Protein AF-0000000077563825 (afdb_homodimer)

Foldseek 3Di:
DCVVVVVVVVVVVVVVVVVVVVVVVVVVVVVVVVVVVVVVVVVVVVVVVVVVVVVVVVD/DCVVVVVVVVVVVVVVVVVVVVVVVVVVVVVVVVVVVVVVVVVVVVVVVVVVVVVVVVD

Organism: Vanilla planifolia (NCBI:txid51239)

Structure (mmCIF, N/CA/C/O backbone):
data_AF-0000000077563825-model_v1
#
loop_
_entity.id
_entity.type
_entity.pdbx_description
1 polymer 'Uncharacterized protein'
#
loop_
_atom_site.group_PDB
_atom_site.id
_atom_site.type_symbol
_atom_site.label_atom_id
_atom_site.label_alt_id
_atom_site.label_comp_id
_atom_site.label_asym_id
_atom_site.label_entity_id
_atom_site.label_seq_id
_atom_site.pdbx_PDB_ins_code
_atom_site.Cartn_x
_atom_site.Cartn_y
_atom_site.Cartn_z
_atom_site.occupancy
_atom_site.B_iso_or_equiv
_atom_site.auth_seq_id
_atom_site.auth_comp_id
_atom_site.auth_asym_id
_atom_site.auth_atom_id
_atom_site.pdbx_PDB_model_num
ATOM 1 N N . MET A 1 1 ? -2.932 -43.188 -13.969 1 39.53 1 MET A N 1
ATOM 2 C CA . MET A 1 1 ? -4.066 -42.281 -13.859 1 39.53 1 MET A CA 1
ATOM 3 C C . MET A 1 1 ? -3.613 -40.844 -13.953 1 39.53 1 MET A C 1
ATOM 5 O O . MET A 1 1 ? -3.096 -40.281 -12.984 1 39.53 1 MET A O 1
ATOM 9 N N . PRO A 1 2 ? -2.938 -40.312 -15.18 1 52.53 2 PRO A N 1
ATOM 10 C CA . PRO A 1 2 ? -2.287 -39.188 -15.844 1 52.53 2 PRO A CA 1
ATOM 11 C C . PRO A 1 2 ? -3.029 -37.875 -15.633 1 52.53 2 PRO 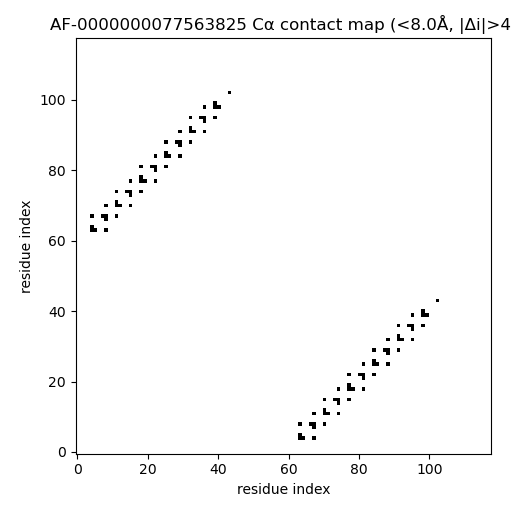A C 1
ATOM 13 O O . PRO A 1 2 ? -2.463 -36.781 -15.859 1 52.53 2 PRO A O 1
ATOM 16 N N . TYR A 1 3 ? -4.48 -38.031 -15.312 1 58.06 3 TYR A N 1
ATOM 17 C CA . TYR A 1 3 ? -5.465 -37 -15.039 1 58.06 3 TYR A CA 1
ATOM 18 C C . TYR A 1 3 ? -5.07 -36.156 -13.812 1 58.06 3 TYR A C 1
ATOM 20 O O . TYR A 1 3 ? -5.172 -34.938 -13.828 1 58.06 3 TYR A O 1
ATOM 28 N N . ASP A 1 4 ? -4.258 -37 -13.023 1 73.94 4 ASP A N 1
ATOM 29 C CA . ASP A 1 4 ? -3.943 -36.375 -11.742 1 73.94 4 ASP A CA 1
ATOM 30 C C . ASP A 1 4 ? -2.936 -35.25 -11.922 1 73.94 4 ASP A C 1
ATOM 32 O O . ASP A 1 4 ? -3.107 -34.156 -11.359 1 73.94 4 ASP A O 1
ATOM 36 N N . LYS A 1 5 ? -2.064 -35.406 -12.977 1 78.75 5 LYS A N 1
ATOM 37 C CA . LYS A 1 5 ? -1.032 -34.375 -13.164 1 78.75 5 LYS A CA 1
ATOM 38 C C . LYS A 1 5 ? -1.57 -33.188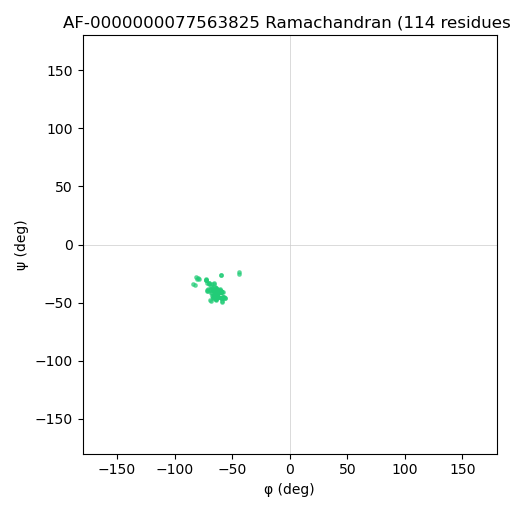 -13.938 1 78.75 5 LYS A C 1
ATOM 40 O O . LYS A 1 5 ? -1.193 -32.062 -13.672 1 78.75 5 LYS A O 1
ATOM 45 N N . GLU A 1 6 ? -2.432 -33.625 -14.797 1 82.5 6 GLU A N 1
ATOM 46 C CA . GLU A 1 6 ? -3.039 -32.531 -15.578 1 82.5 6 GLU A CA 1
ATOM 47 C C . GLU A 1 6 ? -3.922 -31.656 -14.703 1 82.5 6 GLU A C 1
ATOM 49 O O . GLU A 1 6 ? -3.939 -30.438 -14.875 1 82.5 6 GLU A O 1
ATOM 54 N N . GLU A 1 7 ? -4.695 -32.188 -13.898 1 86.69 7 GLU A N 1
ATOM 55 C CA . GLU A 1 7 ? -5.543 -31.453 -12.969 1 86.69 7 GLU A CA 1
ATOM 56 C C . GLU A 1 7 ? -4.707 -30.594 -12.031 1 86.69 7 GLU A C 1
ATOM 58 O O . GLU A 1 7 ? -5.066 -29.453 -11.742 1 86.69 7 GLU A O 1
ATOM 63 N N . LEU A 1 8 ? -3.607 -31.094 -11.547 1 85.75 8 LEU A N 1
ATOM 64 C CA . LEU A 1 8 ? -2.701 -30.359 -10.68 1 85.75 8 LEU A CA 1
ATOM 65 C C . LEU A 1 8 ? -2.09 -29.172 -11.414 1 85.75 8 LEU A C 1
ATOM 67 O O . LEU A 1 8 ? -1.983 -28.078 -10.859 1 85.75 8 LEU A O 1
ATOM 71 N N . LEU A 1 9 ? -1.632 -29.422 -12.594 1 90.12 9 LEU A N 1
ATOM 72 C CA . LEU A 1 9 ? -1.061 -28.359 -13.414 1 90.12 9 LEU A CA 1
ATOM 73 C C . LEU A 1 9 ? -2.08 -27.25 -13.656 1 90.12 9 LEU A C 1
ATOM 75 O O . LEU A 1 9 ? -1.766 -26.078 -13.5 1 90.12 9 LEU A O 1
ATOM 79 N N . ASN A 1 10 ? -3.23 -27.641 -14.055 1 90 10 ASN A N 1
ATOM 80 C CA . ASN A 1 10 ? -4.281 -26.656 -14.289 1 90 10 ASN A CA 1
ATOM 81 C C . ASN A 1 10 ? -4.582 -25.844 -13.039 1 90 10 ASN A C 1
ATOM 83 O O . ASN A 1 10 ? -4.805 -24.641 -13.109 1 90 10 ASN A O 1
ATOM 87 N N . ALA A 1 11 ? -4.711 -26.484 -11.961 1 92.56 11 ALA A N 1
ATOM 88 C CA . ALA A 1 11 ? -4.949 -25.797 -10.695 1 92.56 11 ALA A CA 1
ATOM 89 C C . ALA A 1 11 ? -3.828 -24.812 -10.383 1 92.56 11 ALA A C 1
ATOM 91 O O . ALA A 1 11 ? -4.086 -23.688 -9.938 1 92.56 11 ALA A O 1
ATOM 92 N N . ALA A 1 12 ? -2.609 -25.141 -10.617 1 92.62 12 ALA A N 1
ATOM 93 C CA . ALA A 1 12 ? -1.456 -24.281 -10.375 1 92.62 12 ALA A CA 1
ATOM 94 C C . ALA A 1 12 ? -1.479 -23.062 -11.289 1 92.62 12 ALA A C 1
ATOM 96 O O . ALA A 1 12 ? -1.22 -21.938 -10.852 1 92.62 12 ALA A O 1
ATOM 97 N N . VAL A 1 13 ? -1.773 -23.359 -12.5 1 93.31 13 VAL A N 1
ATOM 98 C CA . VAL A 1 13 ? -1.831 -22.281 -13.477 1 93.31 13 VAL A CA 1
ATOM 99 C C . VAL A 1 13 ? -2.955 -21.312 -13.109 1 93.31 13 VAL A C 1
ATOM 101 O O . VAL A 1 13 ? -2.789 -20.094 -13.203 1 93.31 13 VAL A O 1
ATOM 104 N N . CYS A 1 14 ? -4.035 -21.828 -12.672 1 96.31 14 CYS A N 1
ATOM 105 C CA . CYS A 1 14 ? -5.145 -20.984 -12.234 1 96.31 14 CYS A CA 1
ATOM 106 C C . CYS A 1 14 ? -4.754 -20.156 -11.016 1 96.31 14 CYS A C 1
ATOM 108 O O . CYS A 1 14 ? -5.102 -18.984 -10.93 1 96.31 14 CYS A O 1
ATOM 110 N N . ARG A 1 15 ? -4.051 -20.688 -10.078 1 97.81 15 ARG A N 1
ATOM 111 C CA . ARG A 1 15 ? -3.59 -19.969 -8.891 1 97.81 15 ARG A CA 1
ATOM 112 C C . ARG A 1 15 ? -2.621 -18.859 -9.258 1 97.81 15 ARG A C 1
ATOM 114 O O . ARG A 1 15 ? -2.678 -17.766 -8.688 1 97.81 15 ARG A O 1
ATOM 121 N N . VAL A 1 16 ? -1.757 -19.156 -10.172 1 98.06 16 VAL A N 1
ATOM 122 C CA . VAL A 1 16 ? -0.82 -18.141 -10.641 1 98.06 16 VAL A CA 1
ATOM 123 C C . VAL A 1 16 ? -1.589 -16.938 -11.18 1 98.06 16 VAL A C 1
ATOM 125 O O . VAL A 1 16 ? -1.307 -15.805 -10.812 1 98.06 16 VAL A O 1
ATOM 128 N N . ASP A 1 17 ? -2.562 -17.234 -11.945 1 97.94 17 ASP A N 1
ATOM 129 C CA . ASP A 1 17 ? -3.357 -16.156 -12.531 1 97.94 17 ASP A CA 1
ATOM 130 C C . ASP A 1 17 ? -4.051 -15.336 -11.453 1 97.94 17 ASP A C 1
ATOM 132 O O . ASP A 1 17 ? -4.055 -14.102 -11.516 1 97.94 17 ASP A O 1
ATOM 136 N N . ALA A 1 18 ? -4.629 -15.945 -10.5 1 98.19 18 ALA A N 1
ATOM 137 C CA . ALA A 1 18 ? -5.352 -15.266 -9.43 1 98.19 18 ALA A CA 1
ATOM 138 C C . ALA A 1 18 ? -4.41 -14.422 -8.578 1 98.19 18 ALA A C 1
ATOM 140 O O . ALA A 1 18 ? -4.73 -13.281 -8.227 1 98.19 18 ALA A O 1
ATOM 141 N N . LEU A 1 19 ? -3.254 -14.938 -8.336 1 98.81 19 LEU A N 1
ATOM 142 C CA . LEU A 1 19 ? -2.271 -14.242 -7.516 1 98.81 19 LEU A CA 1
ATOM 143 C C . LEU A 1 19 ? -1.694 -13.039 -8.258 1 98.81 19 LEU A C 1
ATOM 145 O O . LEU A 1 19 ? -1.463 -11.984 -7.656 1 98.81 19 LEU A O 1
ATOM 149 N N . GLU A 1 20 ? -1.481 -13.203 -9.484 1 98.75 20 GLU A N 1
ATOM 150 C CA . GLU A 1 20 ? -1.005 -12.078 -10.281 1 98.75 20 GLU A CA 1
ATOM 151 C C . GLU A 1 20 ? -2.029 -10.945 -10.305 1 98.75 20 GLU A C 1
ATOM 153 O O . GLU A 1 20 ? -1.67 -9.773 -10.164 1 98.75 20 GLU A O 1
ATOM 158 N N . ALA A 1 21 ? -3.229 -11.32 -10.453 1 98.62 21 ALA A N 1
ATOM 159 C CA . ALA A 1 21 ? -4.293 -10.32 -10.453 1 98.62 21 ALA A CA 1
ATOM 160 C C . ALA A 1 21 ? -4.383 -9.609 -9.102 1 98.62 21 ALA A C 1
ATOM 162 O O . ALA A 1 21 ? -4.512 -8.391 -9.047 1 98.62 21 ALA A O 1
ATOM 163 N N . GLU A 1 22 ? -4.309 -10.312 -8.062 1 98.81 22 GLU A N 1
ATOM 164 C CA . GLU A 1 22 ? -4.352 -9.742 -6.723 1 98.81 22 GLU A CA 1
ATOM 165 C C . GLU A 1 22 ? -3.137 -8.852 -6.461 1 98.81 22 GLU A C 1
ATOM 167 O O . GLU A 1 22 ? -3.256 -7.789 -5.859 1 98.81 22 GLU A O 1
ATOM 172 N N . LEU A 1 23 ? -2.008 -9.258 -6.918 1 98.88 23 LEU A N 1
ATOM 173 C CA . LEU A 1 23 ? -0.785 -8.477 -6.742 1 98.88 23 LEU A CA 1
ATOM 174 C C . LEU A 1 23 ? -0.872 -7.152 -7.484 1 98.88 23 LEU A C 1
ATOM 176 O O . LEU A 1 23 ? -0.471 -6.113 -6.957 1 98.88 23 LEU A O 1
ATOM 180 N N . ILE A 1 24 ? -1.355 -7.219 -8.641 1 98.81 24 ILE A N 1
ATOM 181 C CA . ILE A 1 24 ? -1.537 -5.996 -9.414 1 98.81 24 ILE A CA 1
ATOM 182 C C . ILE A 1 24 ? -2.451 -5.035 -8.656 1 98.81 24 ILE A C 1
ATOM 184 O O . ILE A 1 24 ? -2.143 -3.85 -8.531 1 98.81 24 ILE A O 1
ATOM 188 N N . SER A 1 25 ? -3.531 -5.523 -8.133 1 98.81 25 SER A N 1
ATOM 189 C CA . SER A 1 25 ? -4.48 -4.707 -7.387 1 98.81 25 SER A CA 1
ATOM 190 C C . SER A 1 25 ? -3.842 -4.133 -6.125 1 98.81 25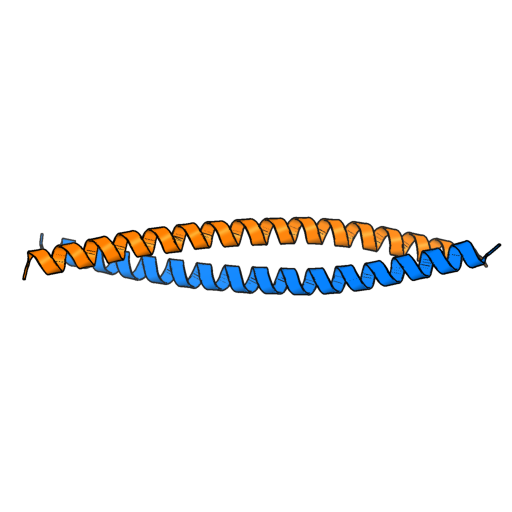 SER A C 1
ATOM 192 O O . SER A 1 25 ? -4.047 -2.963 -5.797 1 98.81 25 SER A O 1
ATOM 194 N N . THR A 1 26 ? -3.137 -4.91 -5.465 1 98.88 26 THR A N 1
ATOM 195 C CA . THR A 1 26 ? -2.494 -4.484 -4.223 1 98.88 26 THR A CA 1
ATOM 196 C C . THR A 1 26 ? -1.424 -3.436 -4.5 1 98.88 26 THR A C 1
ATOM 198 O O . THR A 1 26 ? -1.278 -2.475 -3.742 1 98.88 26 THR A O 1
ATOM 201 N N . LYS A 1 27 ? -0.687 -3.646 -5.609 1 98.88 27 LYS A N 1
ATOM 202 C CA . LYS A 1 27 ? 0.323 -2.662 -5.988 1 98.88 27 LYS A CA 1
ATOM 203 C C . LYS A 1 27 ? -0.321 -1.326 -6.348 1 98.88 27 LYS A C 1
ATOM 205 O O . LYS A 1 27 ? 0.219 -0.265 -6.027 1 98.88 27 LYS A O 1
ATOM 210 N N . LYS A 1 28 ? -1.427 -1.43 -6.957 1 98.81 28 LYS A N 1
ATOM 211 C CA . LYS A 1 28 ? -2.166 -0.211 -7.273 1 98.81 28 LYS A CA 1
ATOM 212 C C . LYS A 1 28 ? -2.619 0.501 -6 1 98.81 28 LYS A C 1
ATOM 214 O O . LYS A 1 28 ? -2.471 1.72 -5.879 1 98.81 28 LYS A O 1
ATOM 219 N N . ALA A 1 29 ? -3.174 -0.18 -5.078 1 98.81 29 ALA A N 1
ATOM 220 C CA . ALA A 1 29 ? -3.611 0.383 -3.805 1 98.81 29 ALA A CA 1
ATOM 221 C C . ALA A 1 29 ? -2.439 0.998 -3.045 1 98.81 29 ALA A C 1
ATOM 223 O O . ALA A 1 29 ? -2.57 2.074 -2.457 1 98.81 29 ALA A O 1
ATOM 224 N N . LEU A 1 30 ? -1.312 0.329 -3.074 1 98.81 30 LEU A N 1
ATOM 225 C CA . LEU A 1 30 ? -0.12 0.853 -2.418 1 98.81 30 LEU A CA 1
ATOM 226 C C . LEU A 1 30 ? 0.336 2.152 -3.072 1 98.81 30 LEU A C 1
ATOM 228 O O . LEU A 1 30 ? 0.667 3.119 -2.381 1 98.81 30 LEU A O 1
ATOM 232 N N . TYR A 1 31 ? 0.374 2.168 -4.395 1 98.81 31 TYR A N 1
ATOM 233 C CA . TYR A 1 31 ? 0.755 3.369 -5.133 1 98.81 31 TYR A CA 1
ATOM 234 C C . TYR A 1 31 ? -0.136 4.547 -4.754 1 98.81 31 TYR A C 1
ATOM 236 O O . TYR A 1 31 ? 0.358 5.633 -4.445 1 98.81 31 TYR A O 1
ATOM 244 N N . GLU A 1 32 ? -1.396 4.352 -4.695 1 98.69 32 GLU A N 1
ATOM 245 C CA . GLU A 1 32 ? -2.354 5.395 -4.34 1 98.69 32 GLU A CA 1
ATOM 246 C C . GLU A 1 32 ? -2.146 5.867 -2.902 1 98.69 32 GLU A C 1
ATOM 248 O O . GLU A 1 32 ? -2.246 7.062 -2.617 1 98.69 32 GLU A O 1
ATOM 253 N N . SER A 1 33 ? -1.951 4.953 -2.062 1 98.81 33 SER A N 1
ATOM 254 C CA . SER A 1 33 ? -1.707 5.297 -0.664 1 98.81 33 SER A CA 1
ATOM 255 C C . SER A 1 33 ? -0.451 6.148 -0.514 1 98.81 33 SER A C 1
ATOM 257 O O . SER A 1 33 ? -0.443 7.125 0.238 1 98.81 33 SER A O 1
ATOM 259 N N . LEU A 1 34 ? 0.518 5.809 -1.264 1 98.69 34 LEU A N 1
ATOM 260 C CA . LEU A 1 34 ? 1.775 6.543 -1.194 1 98.69 34 LEU A CA 1
ATOM 261 C C . LEU A 1 34 ? 1.62 7.945 -1.782 1 98.69 34 LEU A C 1
ATOM 263 O O . LEU A 1 34 ? 2.201 8.906 -1.271 1 98.69 34 LEU A O 1
ATOM 267 N N . MET A 1 35 ? 0.86 8.188 -2.719 1 98.62 35 MET A N 1
ATOM 268 C CA . MET A 1 35 ? 0.569 9.5 -3.291 1 98.62 35 MET A CA 1
ATOM 269 C C . MET A 1 35 ? -0.174 10.375 -2.291 1 98.62 35 MET A C 1
ATOM 271 O O . MET A 1 35 ? 0.152 11.555 -2.127 1 98.62 35 MET A O 1
ATOM 275 N N . ARG A 1 36 ? -1.106 9.812 -1.699 1 98.31 36 ARG A N 1
ATOM 276 C CA . ARG A 1 36 ? -1.867 10.539 -0.685 1 98.31 36 ARG A CA 1
ATOM 277 C C . ARG A 1 36 ? -0.966 10.984 0.462 1 98.31 36 ARG A C 1
ATOM 279 O O . ARG A 1 36 ? -1.11 12.094 0.976 1 98.31 36 ARG A O 1
ATOM 286 N N . GLN A 1 37 ? -0.09 10.109 0.831 1 98.44 37 GLN A N 1
ATOM 287 C CA . GLN A 1 37 ? 0.865 10.453 1.879 1 98.44 37 GLN A CA 1
ATOM 288 C C . GLN A 1 37 ? 1.719 11.656 1.474 1 98.44 37 GLN A C 1
ATOM 290 O O . GLN A 1 37 ? 1.966 12.547 2.285 1 98.44 37 GLN A O 1
ATOM 295 N N . GLU A 1 38 ? 2.156 11.578 0.308 1 98.44 38 GLU A N 1
ATOM 296 C CA . GLU A 1 38 ? 2.965 12.688 -0.192 1 98.44 38 GLU A CA 1
ATOM 297 C C . GLU A 1 38 ? 2.182 13.992 -0.167 1 98.44 38 GLU A C 1
ATOM 299 O O . GLU A 1 38 ? 2.725 15.047 0.186 1 98.44 38 GLU A O 1
ATOM 304 N N . GLU A 1 39 ? 0.961 13.922 -0.517 1 98.12 39 GLU A N 1
ATOM 305 C CA . GLU A 1 39 ? 0.099 15.102 -0.494 1 98.12 39 GLU A CA 1
ATOM 306 C C . GLU A 1 39 ? -0.084 15.625 0.927 1 98.12 39 GLU A C 1
ATOM 308 O O . GLU A 1 39 ? -0.035 16.828 1.16 1 98.12 39 GLU A O 1
ATOM 313 N N . LEU A 1 40 ? -0.23 14.797 1.839 1 98.38 40 LEU A N 1
ATOM 314 C CA . LEU A 1 40 ? -0.43 15.164 3.236 1 98.38 40 LEU A CA 1
ATOM 315 C C . LEU A 1 40 ? 0.831 15.797 3.816 1 98.38 40 LEU A C 1
ATOM 317 O O . LEU A 1 40 ? 0.755 16.797 4.531 1 98.38 40 LEU A O 1
ATOM 321 N N . LEU A 1 41 ? 1.886 15.211 3.467 1 98.19 41 LEU A N 1
ATOM 322 C CA . LEU A 1 41 ? 3.152 15.734 3.967 1 98.19 41 LEU A CA 1
ATOM 323 C C . LEU A 1 41 ? 3.439 17.109 3.383 1 98.19 41 LEU A C 1
ATOM 325 O O . LEU A 1 41 ? 3.953 18 4.078 1 98.19 41 LEU A O 1
ATOM 329 N N . ALA A 1 42 ? 3.088 17.281 2.107 1 97.56 42 ALA A N 1
ATOM 330 C CA . ALA A 1 42 ? 3.254 18.578 1.471 1 97.56 42 ALA A CA 1
ATOM 331 C C . ALA A 1 42 ? 2.369 19.625 2.135 1 97.56 42 ALA A C 1
ATOM 333 O O . ALA A 1 42 ? 2.797 20.766 2.342 1 97.56 42 ALA A O 1
ATOM 334 N N . TYR A 1 43 ? 1.171 19.266 2.432 1 96.12 43 TYR A N 1
ATOM 335 C CA . TYR A 1 43 ? 0.243 20.141 3.141 1 96.12 43 TYR A CA 1
ATOM 336 C C . TYR A 1 43 ? 0.812 20.562 4.488 1 96.12 43 TYR A C 1
ATOM 338 O O . TYR A 1 43 ? 0.771 21.75 4.848 1 96.12 43 TYR A O 1
ATOM 346 N N . ILE A 1 44 ? 1.367 19.688 5.246 1 95.88 44 ILE A N 1
ATOM 347 C CA . ILE A 1 44 ? 1.938 19.922 6.566 1 95.88 44 ILE A CA 1
ATOM 348 C C . ILE A 1 44 ? 3.152 20.844 6.445 1 95.88 44 ILE A C 1
ATOM 350 O O . ILE A 1 44 ? 3.311 21.781 7.227 1 95.88 44 ILE A O 1
ATOM 354 N N . ASP A 1 45 ? 3.947 20.625 5.488 1 95.88 45 ASP A N 1
ATOM 355 C CA . ASP A 1 45 ? 5.133 21.453 5.262 1 95.88 45 ASP A CA 1
ATOM 356 C C . ASP A 1 45 ? 4.746 22.906 4.984 1 95.88 45 ASP A C 1
ATOM 358 O O . ASP A 1 45 ? 5.391 23.828 5.488 1 95.88 45 ASP A O 1
ATOM 362 N N . ARG A 1 46 ? 3.809 23.094 4.176 1 92.62 46 ARG A N 1
ATOM 363 C CA . ARG A 1 46 ? 3.338 24.438 3.854 1 92.62 46 ARG A CA 1
ATOM 364 C C . ARG A 1 46 ? 2.828 25.156 5.102 1 92.62 46 ARG A C 1
ATOM 366 O O . ARG A 1 46 ? 3.096 26.344 5.293 1 92.62 46 ARG A O 1
ATOM 373 N N . TYR A 1 47 ? 2.195 24.375 5.867 1 86.38 47 TYR A N 1
ATOM 374 C CA . TYR A 1 47 ? 1.656 24.938 7.098 1 86.38 47 TYR A CA 1
ATOM 375 C C . TYR A 1 47 ? 2.775 25.328 8.055 1 86.38 47 TYR A C 1
ATOM 377 O O . TYR A 1 47 ? 2.77 26.422 8.617 1 86.38 47 TYR A O 1
ATOM 385 N N . GLU A 1 48 ? 3.65 24.484 8.25 1 88.62 48 GLU A N 1
ATOM 386 C CA . GLU A 1 48 ? 4.754 24.734 9.164 1 88.62 48 GLU A CA 1
ATOM 387 C C . GLU A 1 48 ? 5.621 25.891 8.68 1 88.62 48 GLU A C 1
ATOM 389 O O . GLU A 1 48 ? 6.094 26.703 9.477 1 88.62 48 GLU A O 1
ATOM 394 N N . ASP A 1 49 ? 5.801 25.953 7.375 1 89.94 49 ASP A N 1
ATOM 395 C CA . ASP A 1 49 ? 6.547 27.062 6.789 1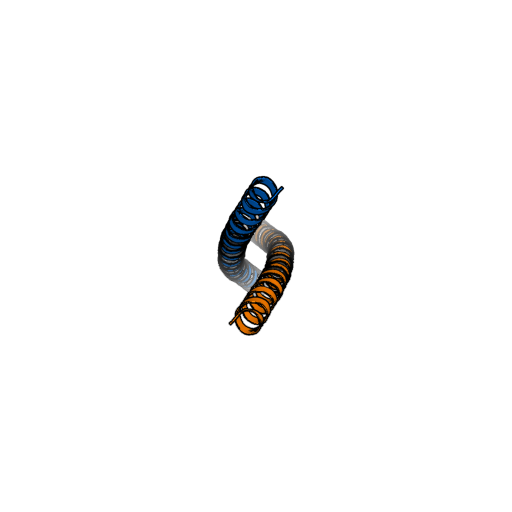 89.94 49 ASP A CA 1
ATOM 396 C C . ASP A 1 49 ? 5.836 28.391 7.031 1 89.94 49 ASP A C 1
ATOM 398 O O . ASP A 1 49 ? 6.473 29.391 7.352 1 89.94 49 ASP A O 1
ATOM 402 N N . ALA A 1 50 ? 4.629 28.406 6.914 1 84.94 50 ALA A N 1
ATOM 403 C CA . ALA A 1 50 ? 3.824 29.594 7.133 1 84.94 50 ALA A CA 1
ATOM 404 C C . ALA A 1 50 ? 3.871 30.031 8.594 1 84.94 50 ALA A C 1
ATOM 406 O O . ALA A 1 50 ? 4.02 31.219 8.891 1 84.94 50 ALA A O 1
ATOM 407 N N . MET A 1 51 ? 3.85 29.078 9.461 1 83.81 51 MET A N 1
ATOM 408 C CA . MET A 1 51 ? 3.908 29.375 10.883 1 83.81 51 MET A CA 1
ATOM 409 C C . MET A 1 51 ? 5.277 29.922 11.273 1 83.81 51 MET A C 1
ATOM 411 O O . MET A 1 51 ? 5.379 30.844 12.07 1 83.81 51 MET A O 1
ATOM 415 N N . SER A 1 52 ? 6.273 29.359 10.68 1 87.31 52 SER A N 1
ATOM 416 C CA . SER A 1 52 ? 7.637 29.797 10.961 1 87.31 52 SER A CA 1
ATOM 417 C C . SER A 1 52 ? 7.879 31.203 10.453 1 87.31 52 SER A C 1
ATOM 419 O O . SER A 1 52 ? 8.531 32 11.125 1 87.31 52 SER A O 1
ATOM 421 N N . ARG A 1 53 ? 7.332 31.703 9.367 1 85.38 53 ARG A N 1
ATOM 422 C CA . ARG A 1 53 ? 7.457 33.031 8.789 1 85.38 53 ARG A CA 1
ATOM 423 C C . ARG A 1 53 ? 6.715 34.062 9.625 1 85.38 53 ARG A C 1
ATOM 425 O O . ARG A 1 53 ? 7.215 35.188 9.852 1 85.38 53 ARG A O 1
ATOM 432 N N . ARG A 1 54 ? 5.68 33.812 10.25 1 80.69 54 ARG A N 1
ATOM 433 C CA . ARG A 1 54 ? 4.898 34.719 11.102 1 80.69 54 ARG A CA 1
ATOM 434 C C . ARG A 1 54 ? 5.629 35 12.406 1 80.69 54 ARG A C 1
ATOM 436 O O . ARG A 1 54 ? 5.648 36.125 12.875 1 80.69 54 ARG A O 1
ATOM 443 N N . LYS A 1 55 ? 6.219 34 12.938 1 79.75 55 LYS A N 1
ATOM 444 C CA . LYS A 1 55 ? 6.965 34.188 14.18 1 79.75 55 LYS A CA 1
ATOM 445 C C . LYS A 1 55 ? 8.172 35.094 13.977 1 79.75 55 LYS A C 1
ATOM 447 O O . LYS A 1 55 ? 8.5 35.906 14.844 1 79.75 55 LYS A O 1
ATOM 452 N N . ARG A 1 56 ? 8.719 35.062 12.953 1 84.56 56 ARG A N 1
ATOM 453 C CA . ARG A 1 56 ? 9.906 35.844 12.641 1 84.56 56 ARG A CA 1
ATOM 454 C C . ARG A 1 56 ? 9.539 37.312 12.453 1 84.56 56 ARG A C 1
ATOM 456 O O . ARG A 1 56 ? 10.312 38.219 12.82 1 84.56 56 ARG A O 1
ATOM 463 N N . LEU A 1 57 ? 8.359 37.531 11.984 1 77.81 57 LEU A N 1
ATOM 464 C CA . LEU A 1 57 ? 7.902 38.906 11.766 1 77.81 57 LEU A CA 1
ATOM 465 C C . LEU A 1 57 ? 7.461 39.531 13.078 1 77.81 57 LEU A C 1
ATOM 467 O O . LEU A 1 57 ? 7.531 40.75 13.227 1 77.81 57 LEU A O 1
ATOM 471 N N . CYS A 1 58 ? 7.016 38.781 13.922 1 79 58 CYS A N 1
ATOM 472 C CA . CYS A 1 58 ? 6.555 39.344 15.195 1 79 58 CYS A CA 1
ATOM 473 C C . CYS A 1 58 ? 7.723 39.594 16.141 1 79 58 CYS A C 1
ATOM 475 O O . CYS A 1 58 ? 7.652 40.469 17 1 79 58 CYS A O 1
ATOM 477 N N . PHE A 1 59 ? 8.734 38.875 16.031 1 62.5 59 PHE A N 1
ATOM 478 C CA . PHE A 1 59 ? 9.898 39.188 16.844 1 62.5 59 PHE A CA 1
ATOM 479 C C . PHE A 1 59 ? 10.82 40.188 16.141 1 62.5 59 PHE A C 1
ATOM 481 O O . PHE A 1 59 ? 11.367 41.094 16.766 1 62.5 59 PHE A O 1
ATOM 488 N N . MET B 1 1 ? 7.023 -38.188 -24.016 1 38.47 1 MET B N 1
ATOM 489 C CA . MET B 1 1 ? 8.07 -37.281 -23.531 1 38.47 1 MET B CA 1
ATOM 490 C C . MET B 1 1 ? 7.559 -36.406 -22.406 1 38.47 1 MET B C 1
ATOM 492 O O . MET B 1 1 ? 6.977 -35.344 -22.656 1 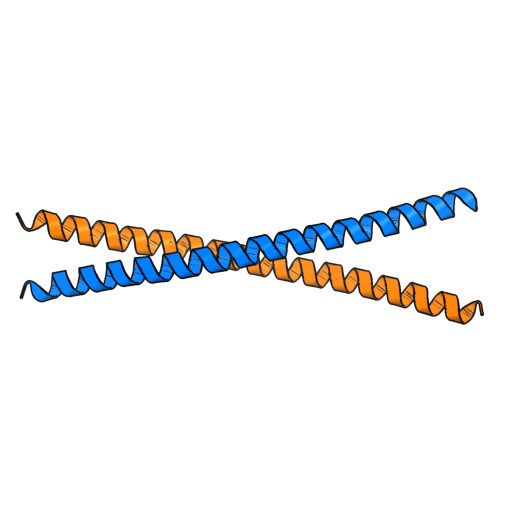38.47 1 MET B O 1
ATOM 496 N N . PRO B 1 2 ? 6.879 -37 -21.172 1 51.84 2 PRO B N 1
ATOM 497 C CA . PRO B 1 2 ? 6.168 -36.875 -19.891 1 51.84 2 PRO B CA 1
ATOM 498 C C . PRO B 1 2 ? 6.789 -35.812 -18.984 1 51.84 2 PRO B C 1
ATOM 500 O O . PRO B 1 2 ? 6.148 -35.344 -18.031 1 51.84 2 PRO B O 1
ATOM 503 N N . TYR B 1 3 ? 8.25 -35.562 -19.266 1 58.62 3 TYR B N 1
ATOM 504 C CA . TYR B 1 3 ? 9.141 -34.594 -18.594 1 58.62 3 TYR B CA 1
ATOM 505 C C . TYR B 1 3 ? 8.625 -33.188 -18.766 1 58.62 3 TYR B C 1
ATOM 507 O O . TYR B 1 3 ? 8.641 -32.406 -17.812 1 58.62 3 TYR B O 1
ATOM 515 N N . ASP B 1 4 ? 7.863 -33.188 -19.969 1 73.88 4 ASP B N 1
ATOM 516 C CA . ASP B 1 4 ? 7.453 -31.828 -20.312 1 73.88 4 ASP B CA 1
ATOM 517 C C . ASP B 1 4 ? 6.359 -31.312 -19.375 1 73.88 4 ASP B C 1
ATOM 519 O O . ASP B 1 4 ? 6.418 -30.188 -18.906 1 73.88 4 ASP B O 1
ATOM 523 N N . LYS B 1 5 ? 5.531 -32.281 -18.875 1 78.69 5 LYS B N 1
ATOM 524 C CA . LYS B 1 5 ? 4.43 -31.844 -18.016 1 78.69 5 LYS B CA 1
ATOM 525 C C . LYS B 1 5 ? 4.902 -31.625 -16.578 1 78.69 5 LYS B C 1
ATOM 527 O O . LYS B 1 5 ? 4.426 -30.734 -15.891 1 78.69 5 LYS B O 1
ATOM 532 N N . GLU B 1 6 ? 5.809 -32.5 -16.328 1 82.69 6 GLU B N 1
ATOM 533 C CA . GLU B 1 6 ? 6.355 -32.344 -14.984 1 82.69 6 GLU B CA 1
ATOM 534 C C . GLU B 1 6 ? 7.133 -31.047 -14.828 1 82.69 6 GLU B C 1
ATOM 536 O O . GLU B 1 6 ? 7.059 -30.406 -13.789 1 82.69 6 GLU B O 1
ATOM 541 N N . GLU B 1 7 ? 7.926 -30.734 -15.734 1 86.81 7 GLU B N 1
ATOM 542 C CA . GLU B 1 7 ? 8.68 -29.484 -15.727 1 86.81 7 GLU B CA 1
ATOM 543 C C . GLU B 1 7 ? 7.742 -28.281 -15.711 1 86.81 7 GLU B C 1
ATOM 545 O O . GLU B 1 7 ? 8 -27.297 -15.008 1 86.81 7 GLU B O 1
ATOM 550 N N . LEU B 1 8 ? 6.668 -28.312 -16.453 1 85.88 8 LEU B N 1
ATOM 551 C CA . LEU B 1 8 ? 5.672 -27.25 -16.484 1 85.88 8 LEU B CA 1
ATOM 552 C C . LEU B 1 8 ? 4.996 -27.109 -15.125 1 85.88 8 LEU B C 1
ATOM 554 O O . LEU B 1 8 ? 4.777 -26 -14.648 1 85.88 8 LEU B O 1
ATOM 558 N N . LEU B 1 9 ? 4.605 -28.219 -14.578 1 90.31 9 LEU B N 1
ATOM 559 C CA . LEU B 1 9 ? 3.98 -28.203 -13.258 1 90.31 9 LEU B CA 1
ATOM 560 C C . LEU B 1 9 ? 4.914 -27.594 -12.219 1 90.31 9 LEU B C 1
ATOM 562 O O . LEU B 1 9 ? 4.5 -26.75 -11.43 1 90.31 9 LEU B O 1
ATOM 566 N N . ASN B 1 10 ? 6.102 -28.047 -12.211 1 90 10 ASN B N 1
ATOM 567 C CA . ASN B 1 10 ? 7.078 -27.516 -11.266 1 90 10 ASN B CA 1
ATOM 568 C C . ASN B 1 10 ? 7.262 -26.016 -11.445 1 90 10 ASN B C 1
ATOM 570 O O . ASN B 1 10 ? 7.387 -25.281 -10.461 1 90 10 ASN B O 1
ATOM 574 N N . ALA B 1 11 ? 7.402 -25.578 -12.609 1 92.62 11 ALA B N 1
ATOM 575 C CA . ALA B 1 11 ? 7.535 -24.156 -12.891 1 92.62 11 ALA B CA 1
ATOM 576 C C . ALA B 1 11 ? 6.324 -23.375 -12.375 1 92.62 11 ALA B C 1
ATOM 578 O O . ALA B 1 11 ? 6.473 -22.297 -11.789 1 92.62 11 ALA B O 1
ATOM 579 N N . ALA B 1 12 ? 5.145 -23.859 -12.523 1 92.69 12 ALA B N 1
ATOM 580 C CA . ALA B 1 12 ? 3.914 -23.219 -12.062 1 92.69 12 ALA B CA 1
ATOM 581 C C . ALA B 1 12 ? 3.871 -23.141 -10.539 1 92.69 12 ALA B C 1
ATOM 583 O O . ALA B 1 12 ? 3.502 -22.109 -9.969 1 92.69 12 ALA B O 1
ATOM 584 N N . VAL B 1 13 ? 4.242 -24.234 -9.977 1 93.38 13 VAL B N 1
ATOM 585 C CA . VAL B 1 13 ? 4.25 -24.281 -8.523 1 93.38 13 VAL B CA 1
ATOM 586 C C . VAL B 1 13 ? 5.277 -23.297 -7.977 1 93.38 13 VAL B C 1
ATOM 588 O O . VAL B 1 13 ? 5.012 -22.594 -6.996 1 93.38 13 VAL B O 1
ATOM 591 N N . CYS B 1 14 ? 6.387 -23.203 -8.602 1 96.38 14 CYS B N 1
ATOM 592 C CA . CYS B 1 14 ? 7.41 -22.25 -8.203 1 96.38 14 CYS B CA 1
ATOM 593 C C . CYS B 1 14 ? 6.906 -20.812 -8.367 1 96.38 14 CYS B C 1
ATOM 595 O O . CYS B 1 14 ? 7.156 -19.969 -7.508 1 96.38 14 CYS B O 1
ATOM 597 N N . ARG B 1 15 ? 6.211 -20.5 -9.398 1 97.75 15 ARG B N 1
ATOM 598 C CA . ARG B 1 15 ? 5.648 -19.172 -9.633 1 97.75 15 ARG B CA 1
ATOM 599 C C . ARG B 1 15 ? 4.609 -18.812 -8.578 1 97.75 15 ARG B C 1
ATOM 601 O O . ARG B 1 15 ? 4.562 -17.688 -8.102 1 97.75 15 ARG B O 1
ATOM 608 N N . VAL B 1 16 ? 3.803 -19.781 -8.273 1 98.06 16 VAL B N 1
ATOM 609 C CA . VAL B 1 16 ? 2.807 -19.562 -7.227 1 98.06 16 VAL B CA 1
ATOM 610 C C . VAL B 1 16 ? 3.498 -19.156 -5.93 1 98.06 16 VAL B C 1
ATOM 612 O O . VAL B 1 16 ? 3.111 -18.172 -5.301 1 98.06 16 VAL B O 1
ATOM 615 N N . ASP B 1 17 ? 4.512 -19.844 -5.621 1 97.94 17 ASP B N 1
ATOM 616 C CA . ASP B 1 17 ? 5.238 -19.547 -4.391 1 97.94 17 ASP B CA 1
ATOM 617 C C . ASP B 1 17 ? 5.82 -18.141 -4.422 1 97.94 17 ASP B C 1
ATOM 619 O O . ASP B 1 17 ? 5.727 -17.391 -3.441 1 97.94 17 ASP B O 1
ATOM 623 N N . ALA B 1 18 ? 6.414 -17.75 -5.48 1 98.19 18 ALA B N 1
ATOM 624 C CA . ALA B 1 18 ? 7.043 -16.438 -5.625 1 98.19 18 ALA B CA 1
ATOM 625 C C . ALA B 1 18 ? 6 -15.328 -5.555 1 98.19 18 ALA B C 1
ATOM 627 O O . ALA B 1 18 ? 6.219 -14.312 -4.895 1 98.19 18 ALA B O 1
ATOM 628 N N . LEU B 1 19 ? 4.883 -15.562 -6.156 1 98.81 19 LEU B N 1
ATOM 629 C CA . LEU B 1 19 ? 3.816 -14.57 -6.188 1 98.81 19 LEU B CA 1
ATOM 630 C C . LEU B 1 19 ? 3.174 -14.414 -4.812 1 98.81 19 LEU B C 1
ATOM 632 O O . LEU B 1 19 ? 2.84 -13.305 -4.398 1 98.81 19 LEU B O 1
ATOM 636 N N . GLU B 1 20 ? 3.031 -15.477 -4.152 1 98.75 20 GLU B N 1
ATOM 637 C CA . GLU B 1 20 ? 2.496 -15.406 -2.797 1 98.75 20 GLU B CA 1
ATOM 638 C C . GLU B 1 20 ? 3.426 -14.625 -1.876 1 98.75 20 GLU B C 1
ATOM 640 O O . GLU B 1 20 ? 2.969 -13.797 -1.081 1 98.75 20 GLU B O 1
ATOM 645 N N . ALA B 1 21 ? 4.656 -14.875 -2.014 1 98.62 21 ALA B N 1
ATOM 646 C CA . ALA B 1 21 ? 5.637 -14.156 -1.206 1 98.62 21 ALA B CA 1
ATOM 647 C C . ALA B 1 21 ? 5.621 -12.664 -1.523 1 98.62 21 ALA B C 1
ATOM 649 O O . ALA B 1 21 ? 5.648 -11.828 -0.616 1 98.62 21 ALA B O 1
ATOM 650 N N . GLU B 1 22 ? 5.562 -12.328 -2.73 1 98.81 22 GLU B N 1
ATOM 651 C CA . GLU B 1 22 ? 5.508 -10.93 -3.141 1 98.81 22 GLU B CA 1
ATOM 652 C C . GLU B 1 22 ? 4.215 -10.266 -2.676 1 98.81 22 GLU B C 1
ATOM 654 O O . GLU B 1 22 ? 4.227 -9.117 -2.24 1 98.81 22 GLU B O 1
ATOM 659 N N . LEU B 1 23 ? 3.143 -10.953 -2.738 1 98.88 23 LEU B N 1
ATOM 660 C CA . LEU B 1 23 ? 1.854 -10.422 -2.305 1 98.88 23 LEU B CA 1
ATOM 661 C C . LEU B 1 23 ? 1.86 -10.141 -0.805 1 98.88 23 LEU B C 1
A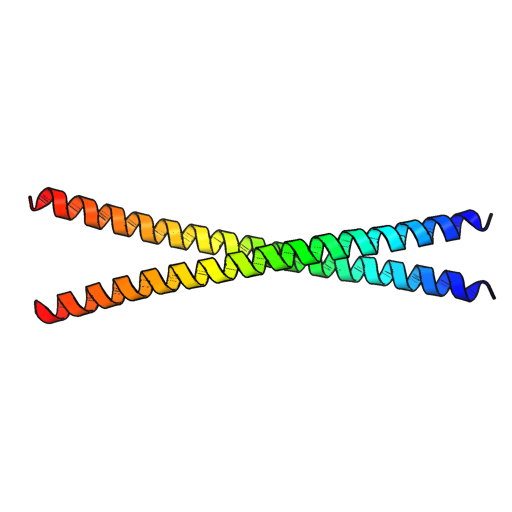TOM 663 O O . LEU B 1 23 ? 1.361 -9.102 -0.364 1 98.88 23 LEU B O 1
ATOM 667 N N . ILE B 1 24 ? 2.391 -11.023 -0.097 1 98.81 24 ILE B N 1
ATOM 668 C CA . ILE B 1 24 ? 2.5 -10.828 1.345 1 98.81 24 ILE B CA 1
ATOM 669 C C . ILE B 1 24 ? 3.307 -9.57 1.635 1 98.81 24 ILE B C 1
ATOM 671 O O . ILE B 1 24 ? 2.895 -8.734 2.445 1 98.81 24 ILE B O 1
ATOM 675 N N . SER B 1 25 ? 4.406 -9.398 0.968 1 98.81 25 SER B N 1
ATOM 676 C CA . SER B 1 25 ? 5.258 -8.227 1.156 1 98.81 25 SER B CA 1
ATOM 677 C C . SER B 1 25 ? 4.535 -6.945 0.762 1 98.81 25 SER B C 1
ATOM 679 O O . SER B 1 25 ? 4.637 -5.934 1.455 1 98.81 25 SER B O 1
ATOM 681 N N . THR B 1 26 ? 3.861 -6.988 -0.298 1 98.88 26 THR B N 1
ATOM 682 C CA . THR B 1 26 ? 3.146 -5.82 -0.792 1 98.88 26 THR B CA 1
ATOM 683 C C . THR B 1 26 ? 2.004 -5.445 0.149 1 98.88 26 THR B C 1
ATOM 685 O O . THR B 1 26 ? 1.755 -4.266 0.393 1 98.88 26 THR B O 1
ATOM 688 N N . LYS B 1 27 ? 1.322 -6.496 0.669 1 98.88 27 LYS B N 1
ATOM 689 C CA . LYS B 1 27 ? 0.253 -6.238 1.63 1 98.88 27 LYS B CA 1
ATOM 690 C C . LYS B 1 27 ? 0.802 -5.609 2.908 1 98.88 27 LYS B C 1
ATOM 692 O O . LYS B 1 27 ? 0.17 -4.727 3.494 1 98.88 27 LYS B O 1
ATOM 697 N N . LYS B 1 28 ? 1.938 -6.055 3.271 1 98.81 28 LYS B N 1
ATOM 698 C CA . LYS B 1 28 ? 2.59 -5.461 4.434 1 98.81 28 LYS B CA 1
ATOM 699 C C . LYS B 1 28 ? 2.936 -3.994 4.184 1 98.81 28 LYS B C 1
ATOM 701 O O . LYS B 1 28 ? 2.684 -3.137 5.031 1 98.81 28 LYS B O 1
ATOM 706 N N . ALA B 1 29 ? 3.512 -3.68 3.094 1 98.81 29 ALA B N 1
ATOM 707 C CA . ALA B 1 29 ? 3.857 -2.309 2.727 1 98.81 29 ALA B CA 1
ATOM 708 C C . ALA B 1 29 ? 2.613 -1.428 2.666 1 98.81 29 ALA B C 1
ATOM 710 O O . ALA B 1 29 ? 2.635 -0.281 3.119 1 98.81 29 ALA B O 1
ATOM 711 N N . LEU B 1 30 ? 1.537 -1.96 2.125 1 98.81 30 LEU B N 1
ATOM 712 C CA . LEU B 1 30 ? 0.284 -1.216 2.059 1 98.81 30 LEU B CA 1
ATOM 713 C C . LEU B 1 30 ? -0.251 -0.927 3.457 1 98.81 30 LEU B C 1
ATOM 715 O O . LEU B 1 30 ? -0.686 0.191 3.742 1 98.81 30 LEU B O 1
ATOM 719 N N . TYR B 1 31 ? -0.243 -1.932 4.332 1 98.81 31 TYR B N 1
ATOM 720 C CA . TYR B 1 31 ? -0.689 -1.761 5.707 1 98.81 31 TYR B CA 1
ATOM 721 C C . TYR B 1 31 ? 0.094 -0.652 6.402 1 98.81 31 TYR B C 1
ATOM 723 O O . TYR B 1 31 ? -0.495 0.239 7.02 1 98.81 31 TYR B O 1
ATOM 731 N N . GLU B 1 32 ? 1.362 -0.641 6.258 1 98.69 32 GLU B N 1
ATOM 732 C CA . GLU B 1 32 ? 2.223 0.37 6.863 1 98.69 32 GLU B CA 1
ATOM 733 C C . GLU B 1 32 ? 1.926 1.758 6.301 1 98.69 32 GLU B C 1
ATOM 735 O O . GLU B 1 32 ? 1.924 2.746 7.039 1 98.69 32 GLU B O 1
ATOM 740 N N . SER B 1 33 ? 1.788 1.814 5.055 1 98.81 33 SER B N 1
ATOM 741 C CA . SER B 1 33 ? 1.469 3.086 4.414 1 98.81 33 SER B CA 1
ATOM 742 C C . SER B 1 33 ? 0.145 3.645 4.926 1 98.81 33 SER B C 1
ATOM 744 O O . SER B 1 33 ? 0.033 4.844 5.191 1 98.81 33 SER B O 1
ATOM 746 N N . LEU B 1 34 ? -0.78 2.777 5.109 1 98.75 34 LEU B N 1
ATOM 747 C CA . LEU B 1 34 ? -2.092 3.201 5.582 1 98.75 34 LEU B CA 1
ATOM 748 C C . LEU B 1 34 ? -2.025 3.652 7.039 1 98.75 34 LEU B C 1
ATOM 750 O O . LEU B 1 34 ? -2.695 4.613 7.426 1 98.75 34 LEU B O 1
ATOM 754 N N . MET B 1 35 ? -1.249 3.146 7.855 1 98.62 35 MET B N 1
ATOM 755 C CA . MET B 1 35 ? -1.038 3.564 9.242 1 98.62 35 MET B CA 1
ATOM 756 C C . MET B 1 35 ? -0.402 4.949 9.297 1 98.62 35 MET B C 1
ATOM 758 O O . MET B 1 35 ? -0.824 5.797 10.086 1 98.62 35 MET B O 1
ATOM 762 N N . ARG B 1 36 ? 0.548 5.121 8.523 1 98.31 36 ARG B N 1
ATOM 763 C CA . ARG B 1 36 ? 1.214 6.418 8.461 1 98.31 36 ARG B CA 1
ATOM 764 C C . ARG B 1 36 ? 0.24 7.512 8.031 1 98.31 36 ARG B C 1
ATOM 766 O O . ARG B 1 36 ? 0.285 8.625 8.555 1 98.31 36 ARG B O 1
ATOM 773 N N . GLN B 1 37 ? -0.575 7.168 7.094 1 98.44 37 GLN B N 1
ATOM 774 C CA . GLN B 1 37 ? -1.593 8.117 6.652 1 98.44 37 GLN B CA 1
ATOM 775 C C . GLN B 1 37 ? -2.518 8.5 7.805 1 98.44 37 GLN B C 1
ATOM 777 O O . GLN B 1 37 ? -2.863 9.672 7.965 1 98.44 37 GLN B O 1
ATOM 782 N N . GLU B 1 38 ? -2.904 7.527 8.477 1 98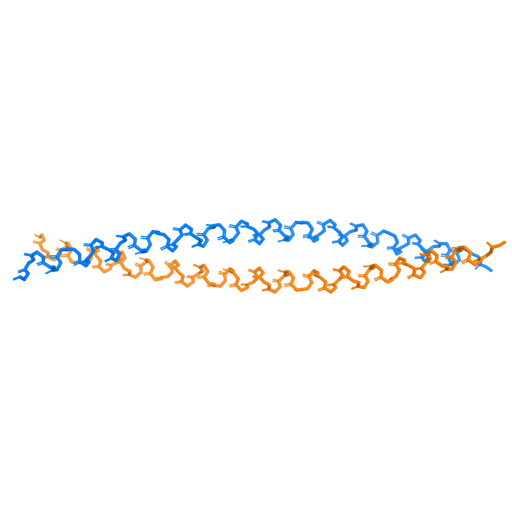.5 38 GLU B N 1
ATOM 783 C CA . GLU B 1 38 ? -3.773 7.789 9.625 1 98.5 38 GLU B CA 1
ATOM 784 C C . GLU B 1 38 ? -3.092 8.703 10.641 1 98.5 38 GLU B C 1
ATOM 786 O O . GLU B 1 38 ? -3.727 9.602 11.195 1 98.5 38 GLU B O 1
ATOM 791 N N . GLU B 1 39 ? -1.844 8.477 10.844 1 98.12 39 GLU B N 1
ATOM 792 C CA . GLU B 1 39 ? -1.072 9.312 11.766 1 98.12 39 GLU B CA 1
ATOM 793 C C . GLU B 1 39 ? -0.981 10.75 11.258 1 98.12 39 GLU B C 1
ATOM 795 O O . GLU B 1 39 ? -1.128 11.695 12.039 1 98.12 39 GLU B O 1
ATOM 800 N N . LEU B 1 40 ? -0.805 10.922 10.047 1 98.38 40 LEU B N 1
ATOM 801 C CA . LEU B 1 40 ? -0.686 12.25 9.438 1 98.38 40 LEU B CA 1
ATOM 802 C C . LEU B 1 40 ? -2.012 13 9.508 1 98.38 40 LEU B C 1
ATOM 804 O O . LEU B 1 40 ? -2.037 14.188 9.82 1 98.38 40 LEU B O 1
ATOM 808 N N . LEU B 1 41 ? -3.008 12.281 9.25 1 98.19 41 LEU B N 1
ATOM 809 C CA . LEU B 1 41 ? -4.328 12.898 9.289 1 98.19 41 LEU B CA 1
ATOM 810 C C . LEU B 1 41 ? -4.699 13.305 10.711 1 98.19 41 LEU B C 1
ATOM 812 O O . LEU B 1 41 ? -5.301 14.359 10.922 1 98.19 41 LEU B O 1
ATOM 816 N N . ALA B 1 42 ? -4.305 12.461 11.672 1 97.56 42 ALA B N 1
ATOM 817 C CA . ALA B 1 42 ? -4.547 12.789 13.07 1 97.56 42 ALA B CA 1
ATOM 818 C C . ALA B 1 42 ? -3.768 14.039 13.484 1 97.56 42 ALA B C 1
ATOM 820 O O . ALA B 1 42 ? -4.285 14.891 14.211 1 97.56 42 ALA B O 1
ATOM 821 N N . TYR B 1 43 ? -2.572 14.133 13.047 1 96.19 43 TYR B N 1
ATOM 822 C CA . TYR B 1 43 ? -1.739 15.305 13.297 1 96.19 43 TYR B CA 1
ATOM 823 C C . TYR B 1 43 ? -2.389 16.562 12.742 1 96.19 43 TYR B C 1
ATOM 825 O O . TYR B 1 43 ? -2.451 17.594 13.422 1 96.19 43 TYR B O 1
ATOM 833 N N . ILE B 1 44 ? -2.898 16.547 11.555 1 95.94 44 ILE B N 1
ATOM 834 C CA . ILE B 1 44 ? -3.537 17.672 10.883 1 95.94 44 ILE B CA 1
ATOM 835 C C . ILE B 1 44 ? -4.809 18.062 11.633 1 95.94 44 ILE B C 1
ATOM 837 O O . ILE B 1 44 ? -5.066 19.25 11.852 1 95.94 44 ILE B O 1
ATOM 841 N N . ASP B 1 45 ? -5.527 17.125 12.062 1 95.81 45 ASP B N 1
ATOM 842 C CA . ASP B 1 45 ? -6.762 17.375 12.797 1 95.81 45 ASP B CA 1
ATOM 843 C C . ASP B 1 45 ? -6.477 18.109 14.102 1 95.81 45 ASP B C 1
ATOM 845 O O . ASP B 1 45 ? -7.203 19.047 14.469 1 95.81 45 ASP B O 1
ATOM 849 N N . ARG B 1 46 ? -5.516 17.688 14.797 1 92.75 46 ARG B N 1
ATOM 850 C CA . ARG B 1 46 ? -5.133 18.328 16.047 1 92.75 46 ARG B CA 1
ATOM 851 C C . ARG B 1 46 ? -4.727 19.781 15.82 1 92.75 46 ARG B C 1
ATOM 853 O O . ARG B 1 46 ? -5.09 20.656 16.594 1 92.75 46 ARG B O 1
ATOM 860 N N . TYR B 1 47 ? -4.086 19.922 14.758 1 86.62 47 TYR B N 1
ATOM 861 C CA . TYR B 1 47 ? -3.633 21.266 14.422 1 86.62 47 TYR B CA 1
ATOM 862 C C . TYR B 1 47 ? -4.809 22.172 14.062 1 86.62 47 TYR B C 1
ATOM 864 O O . TYR B 1 47 ? -4.906 23.297 14.555 1 86.62 47 TYR B O 1
ATOM 872 N N . GLU B 1 48 ? -5.621 21.703 13.258 1 88.69 48 GLU B N 1
ATOM 873 C CA . GLU B 1 48 ? -6.773 22.5 12.828 1 88.69 48 GLU B CA 1
ATOM 874 C C . GLU B 1 48 ? -7.703 22.797 14 1 88.69 48 GLU B C 1
ATOM 876 O O . GLU B 1 48 ? -8.258 23.891 14.094 1 88.69 48 GLU B O 1
ATOM 881 N N . ASP B 1 49 ? -7.836 21.828 14.875 1 90.19 49 ASP B N 1
ATOM 882 C CA . ASP B 1 49 ? -8.641 22.031 16.078 1 90.19 49 ASP B CA 1
ATOM 883 C C . ASP B 1 49 ? -8.031 23.109 16.969 1 90.19 49 ASP B C 1
ATOM 885 O O . ASP B 1 49 ? -8.75 23.953 17.516 1 90.19 49 ASP B O 1
ATOM 889 N N . ALA B 1 50 ? -6.82 23.125 17.094 1 85 50 ALA B N 1
ATOM 890 C CA . ALA B 1 50 ? -6.109 24.109 17.891 1 85 50 ALA B CA 1
ATOM 891 C C . ALA B 1 50 ? -6.238 25.516 17.297 1 85 50 ALA B C 1
ATOM 893 O O . ALA B 1 50 ? -6.484 26.484 18 1 85 50 ALA B O 1
ATOM 894 N N . MET B 1 51 ? -6.184 25.578 16.016 1 84.06 51 MET B N 1
ATOM 895 C CA . MET B 1 51 ? -6.312 26.844 15.328 1 84.06 51 MET B CA 1
ATOM 896 C C . MET B 1 51 ? -7.73 27.391 15.453 1 84.06 51 MET B C 1
ATOM 898 O O . MET B 1 51 ? -7.926 28.594 15.656 1 84.06 51 MET B O 1
ATOM 902 N N . SER B 1 52 ? -8.648 26.5 15.383 1 87.62 52 SER B N 1
ATOM 903 C CA . SER B 1 52 ? -10.055 26.891 15.484 1 87.62 52 SER B CA 1
ATOM 904 C C . SER B 1 52 ? -10.375 27.391 16.891 1 87.62 52 SER B C 1
ATOM 906 O O . SER B 1 52 ? -11.109 28.375 17.047 1 87.62 52 SER B O 1
ATOM 908 N N . ARG B 1 53 ? -9.859 26.922 17.984 1 85.5 53 ARG B N 1
ATOM 909 C CA . ARG B 1 53 ? -10.055 27.312 19.375 1 85.5 53 ARG B CA 1
ATOM 910 C C . ARG B 1 53 ? -9.422 28.672 19.656 1 85.5 53 ARG B C 1
ATOM 912 O O . ARG B 1 53 ? -10.008 29.516 20.328 1 85.5 53 ARG B O 1
ATOM 919 N N . ARG B 1 54 ? -8.367 29.062 19.094 1 80.69 54 ARG B N 1
ATOM 920 C CA . ARG B 1 54 ? -7.684 30.344 19.25 1 80.69 54 ARG B CA 1
ATOM 921 C C . ARG B 1 54 ? -8.477 31.469 18.609 1 80.69 54 ARG B C 1
ATOM 923 O O . ARG B 1 54 ? -8.586 32.562 19.188 1 80.69 54 ARG B O 1
ATOM 930 N N . LYS B 1 55 ? -9.023 31.203 17.5 1 79.94 55 LYS B N 1
ATOM 931 C CA . LYS B 1 55 ? -9.82 32.188 16.812 1 79.94 55 LYS B CA 1
ATOM 932 C C . LYS B 1 55 ? -11.086 32.531 17.609 1 79.94 55 LYS B C 1
ATOM 934 O O . LYS B 1 55 ? -11.5 33.688 17.656 1 79.94 55 LYS B O 1
ATOM 939 N N . ARG B 1 56 ? -11.594 31.688 18.234 1 85.19 56 ARG B N 1
ATOM 940 C CA . ARG B 1 56 ? -12.812 31.859 19 1 85.19 56 ARG B CA 1
ATOM 941 C C . ARG B 1 56 ? -12.547 32.688 20.266 1 85.19 56 ARG B C 1
ATOM 943 O O . ARG B 1 56 ? -13.398 33.469 20.688 1 85.19 56 ARG B O 1
ATOM 950 N N . LEU B 1 57 ? -11.352 32.531 20.734 1 78.31 57 LEU B N 1
ATOM 951 C CA . LEU B 1 57 ? -10.992 33.281 21.953 1 78.31 57 LEU B CA 1
ATOM 952 C C . LEU B 1 57 ? -10.656 34.719 21.609 1 78.31 57 LEU B C 1
ATOM 954 O O . LEU B 1 57 ? -10.836 35.625 22.453 1 78.31 57 LEU B O 1
ATOM 958 N N . CYS B 1 58 ? -10.195 34.938 20.5 1 78.44 58 CYS B N 1
ATOM 959 C CA . CYS B 1 58 ? -9.828 36.281 20.125 1 78.44 58 CYS B CA 1
ATOM 960 C C . CYS B 1 58 ? -11.055 37.094 19.688 1 78.44 58 CYS B C 1
ATOM 962 O O . CYS B 1 58 ? -11.086 38.312 19.828 1 78.44 58 CYS B O 1
ATOM 964 N N . PHE B 1 59 ? -11.992 36.469 19.172 1 62.5 59 PHE B N 1
ATOM 965 C CA . PHE B 1 59 ? -13.203 37.188 18.844 1 62.5 59 PHE B CA 1
ATOM 966 C C . PHE B 1 59 ? -14.18 37.188 20.016 1 62.5 59 PHE B C 1
ATOM 968 O O . PHE B 1 59 ? -14.828 38.188 20.297 1 62.5 59 PHE B O 1
#

pLDDT: mean 90.23, std 12.4, range [38.47, 98.88]

Solvent-accessible surface area (back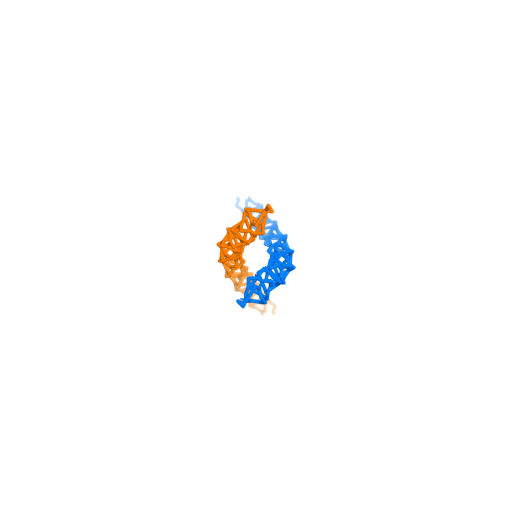bone atoms only — not comparable to full-atom values): 6325 Å² total; per-residue (Å²): 127,71,63,57,56,53,53,50,33,52,52,32,50,51,48,36,53,53,43,51,54,50,37,53,52,48,51,49,53,33,52,53,47,52,51,51,41,53,52,51,53,51,55,51,49,54,49,52,51,52,54,55,55,53,54,61,70,75,103,130,72,63,58,57,51,54,50,35,52,52,31,49,51,49,34,53,53,45,51,54,51,36,52,53,48,52,50,54,32,52,52,47,53,51,50,41,52,52,51,52,51,53,51,50,54,49,52,51,53,54,55,55,52,54,60,70,72,103

Radius of gyration: 25.91 Å; Cα contacts (8 Å, |Δi|>4): 54; chains: 2; bounding box: 23×82×46 Å

Secondary structure (DSSP, 8-state):
-THHHHHHHHHHHHHHHHHHHHHHHHHHHHHHHHHHHHHHHHHHHHHHHHHHHHHHHH-/-THHHHHHHHHHHHHHHHHHHHHHHHHHHHHHHHHHHHHHHHHHHHHHHHHHHHHHHH-

Sequence (118 aa):
MPYDKEELLNAAVCRVDALEAELISTKKALYESLMRQEELLAYIDRYEDAMSRRKRLCFMPYDKEELLNAAVCRVDALEAELISTKKALYESLMRQEELLAYIDRYEDAMSRRKRLCF